Protein AF-A0A7V9BZQ1-F1 (afdb_monomer)

Solvent-accessible surface area (backbone atoms only — not comparable to full-atom values): 5968 Å² total; per-residue (Å²): 129,96,80,88,84,88,65,58,85,63,71,57,39,50,54,55,51,51,51,52,48,42,60,73,25,60,93,39,72,68,42,78,42,78,46,72,21,97,32,64,66,55,22,52,50,50,53,52,54,52,65,66,42,76,59,49,100,60,96,43,53,74,63,52,49,55,51,45,61,38,30,47,70,54,54,50,42,71,72,43,45,66,62,43,46,75,73,71,51,74,78,92,58,83,78,90,128

Sequence (97 aa):
MPGLALSAHGPPARETLWAAIDDAKGDDPLAPVTVAAPSVYAGLSLRRLLAARPPGRDMGCPGLVNVRFLPLARVAELLGAPALAAEGRRPLTAPLR

Mean predicted aligned error: 5.42 Å

Radius of gyration: 15.93 Å; Cα contacts (8 Å, |Δi|>4): 86; chains: 1; bounding box: 37×28×45 Å

pLDDT: mean 87.67, std 11.9, range [44.22, 97.0]

Foldseek 3Di:
DDDDDDDDPDPGVLVVVQVVLLVQCPPPQQRAAEAADQDPVRLVVSLVVLQPPPPDPPPHSRRNHNYHYHHNVLVCCVVCVVVCVVVVHDDPDDHDD

Secondary structure (DSSP, 8-state):
--------TTHHHHHHHHHHHHHHHTT-TT--EEEEESSHHHHHHHHHHHHTSPP-SSSS-TT-TTEEEEEHHHHHHHHHHHHHHHTT---SSPPP-

Structure (mmCIF, N/CA/C/O backbone):
data_AF-A0A7V9BZQ1-F1
#
_entry.id   AF-A0A7V9BZQ1-F1
#
loop_
_atom_site.group_PDB
_atom_site.id
_atom_site.type_symbol
_atom_site.label_atom_id
_atom_site.label_alt_id
_atom_site.label_comp_id
_atom_site.label_asym_id
_atom_site.label_entity_id
_atom_site.label_seq_id
_atom_site.pdbx_PDB_ins_code
_atom_site.Cartn_x
_atom_site.Cartn_y
_atom_site.Cartn_z
_atom_site.occupancy
_atom_site.B_iso_or_equiv
_atom_site.auth_seq_id
_atom_site.auth_comp_id
_atom_site.auth_asym_id
_atom_site.auth_atom_id
_atom_site.pdbx_PDB_model_num
ATOM 1 N N . MET A 1 1 ? -10.088 -8.694 -9.582 1.00 44.22 1 MET A N 1
ATOM 2 C CA . MET A 1 1 ? -9.793 -10.083 -9.162 1.00 44.22 1 MET A CA 1
ATOM 3 C C . MET A 1 1 ? -8.587 -10.039 -8.238 1.00 44.22 1 MET A C 1
ATOM 5 O O . MET A 1 1 ? -7.636 -9.361 -8.609 1.00 44.22 1 MET A O 1
ATOM 9 N N . PRO A 1 2 ? -8.609 -10.658 -7.045 1.00 63.81 2 PRO A N 1
ATOM 10 C CA . PRO A 1 2 ? -7.399 -10.762 -6.235 1.00 63.81 2 PRO A CA 1
ATOM 11 C C . PRO A 1 2 ? -6.369 -11.629 -6.977 1.00 63.81 2 PRO A C 1
ATOM 13 O O . PRO A 1 2 ? -6.683 -12.744 -7.386 1.00 63.81 2 PRO A O 1
ATOM 16 N N . GLY A 1 3 ? -5.169 -11.089 -7.192 1.00 87.88 3 GLY A N 1
ATOM 17 C CA . GLY A 1 3 ? -4.053 -11.764 -7.857 1.00 87.88 3 GLY A CA 1
ATOM 18 C C . GLY A 1 3 ? -2.877 -11.957 -6.902 1.00 87.88 3 GLY A C 1
ATOM 19 O O . GLY A 1 3 ? -2.670 -11.152 -5.996 1.00 87.88 3 GLY A O 1
ATOM 20 N N . LEU A 1 4 ? -2.109 -13.029 -7.102 1.00 92.94 4 LEU A N 1
ATOM 21 C CA . LEU A 1 4 ? -0.871 -13.299 -6.375 1.00 92.94 4 LEU A CA 1
ATOM 22 C C . LEU A 1 4 ? 0.294 -13.280 -7.366 1.00 92.94 4 LEU A C 1
ATOM 24 O O . LEU A 1 4 ? 0.295 -14.047 -8.325 1.00 92.94 4 LEU A O 1
ATOM 28 N N . ALA A 1 5 ? 1.291 -12.438 -7.106 1.00 93.56 5 ALA A N 1
ATOM 29 C CA . ALA A 1 5 ? 2.540 -12.403 -7.858 1.00 93.56 5 ALA A CA 1
ATOM 30 C C . ALA A 1 5 ? 3.703 -12.778 -6.932 1.00 93.56 5 ALA A C 1
ATOM 32 O O . ALA A 1 5 ? 3.843 -12.219 -5.844 1.00 93.56 5 ALA A O 1
ATOM 33 N N . LEU A 1 6 ? 4.532 -13.729 -7.362 1.00 96.19 6 LEU A N 1
ATOM 34 C CA . LEU A 1 6 ? 5.753 -14.119 -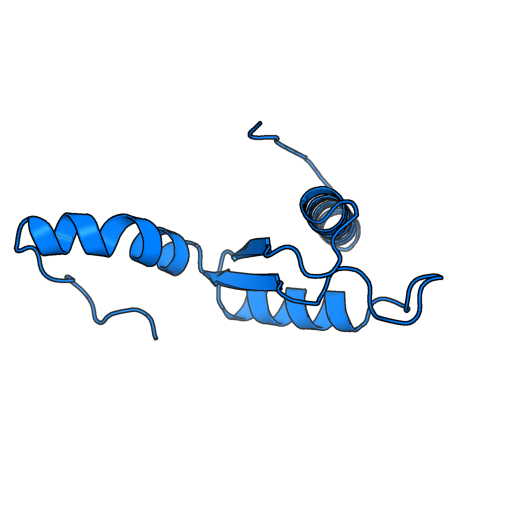6.660 1.00 96.19 6 LEU A CA 1
ATOM 35 C C . LEU A 1 6 ? 6.955 -13.468 -7.345 1.00 96.19 6 LEU A C 1
ATOM 37 O O . LEU A 1 6 ? 7.062 -13.500 -8.568 1.00 96.19 6 LEU A O 1
ATOM 41 N N . SER A 1 7 ? 7.882 -12.917 -6.563 1.00 96.38 7 SER A N 1
ATOM 42 C CA . SER A 1 7 ? 9.124 -12.347 -7.084 1.00 96.38 7 SER A CA 1
ATOM 43 C C . SER A 1 7 ? 10.302 -12.650 -6.165 1.00 96.38 7 SER A C 1
ATOM 45 O O . SER A 1 7 ? 10.146 -12.867 -4.962 1.00 96.38 7 SER A O 1
ATOM 47 N N . ALA A 1 8 ? 11.511 -12.567 -6.715 1.00 97.00 8 ALA A N 1
ATOM 48 C CA . ALA A 1 8 ? 12.716 -12.510 -5.899 1.00 97.00 8 ALA A CA 1
ATOM 49 C C . ALA A 1 8 ? 12.757 -11.213 -5.069 1.00 97.00 8 ALA A C 1
ATOM 51 O O . ALA A 1 8 ? 12.259 -10.165 -5.495 1.00 97.00 8 ALA A O 1
ATOM 52 N N . HIS A 1 9 ? 13.375 -11.282 -3.888 1.00 93.56 9 HIS A N 1
ATOM 53 C CA . HIS A 1 9 ? 13.598 -10.123 -3.025 1.00 93.56 9 HIS A CA 1
ATOM 54 C C . HIS A 1 9 ? 14.485 -9.064 -3.713 1.00 93.56 9 HIS A C 1
ATOM 56 O O . HIS A 1 9 ? 15.383 -9.392 -4.488 1.00 93.56 9 HIS A O 1
ATOM 62 N N . GLY A 1 10 ? 14.275 -7.784 -3.388 1.00 94.12 10 GLY A N 1
ATOM 63 C CA . GLY A 1 10 ? 15.105 -6.673 -3.865 1.00 94.12 10 GLY A CA 1
ATOM 64 C C . GLY A 1 10 ? 14.505 -5.934 -5.072 1.00 94.12 10 GLY A C 1
ATOM 65 O O . GLY A 1 10 ? 13.304 -5.662 -5.076 1.00 94.12 10 GLY A O 1
ATOM 66 N N . PRO A 1 11 ? 15.311 -5.528 -6.077 1.00 94.12 11 PRO A N 1
ATOM 67 C CA . PRO A 1 11 ? 14.811 -4.851 -7.278 1.00 94.12 11 PRO A CA 1
ATOM 68 C C . PRO A 1 11 ? 13.625 -5.550 -7.972 1.00 94.12 11 PRO A C 1
ATOM 70 O O . PRO A 1 11 ? 12.640 -4.856 -8.208 1.00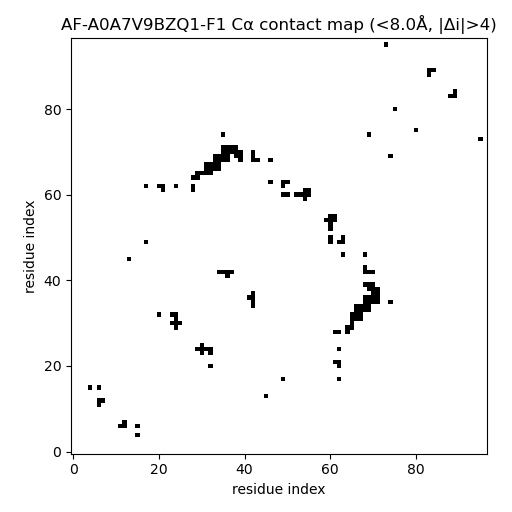 94.12 11 PRO A O 1
ATOM 73 N N . PRO A 1 12 ? 13.623 -6.883 -8.198 1.00 95.25 12 PRO A N 1
ATOM 74 C CA . PRO A 1 12 ? 12.515 -7.550 -8.894 1.00 95.25 12 PRO A CA 1
ATOM 75 C C . PRO A 1 12 ? 11.157 -7.394 -8.193 1.00 95.25 12 PRO A C 1
ATOM 77 O O . PRO A 1 12 ? 10.138 -7.185 -8.849 1.00 95.25 12 PRO A O 1
ATOM 80 N N . ALA A 1 13 ? 11.140 -7.433 -6.856 1.00 95.38 13 ALA A N 1
ATOM 81 C CA . ALA A 1 13 ? 9.927 -7.202 -6.068 1.00 95.38 13 ALA A CA 1
ATOM 82 C C . ALA A 1 13 ? 9.373 -5.789 -6.228 1.00 95.38 13 ALA A C 1
ATOM 84 O O . ALA A 1 13 ? 8.160 -5.596 -6.271 1.00 95.38 13 ALA A O 1
ATOM 85 N N . ARG A 1 14 ? 10.259 -4.796 -6.33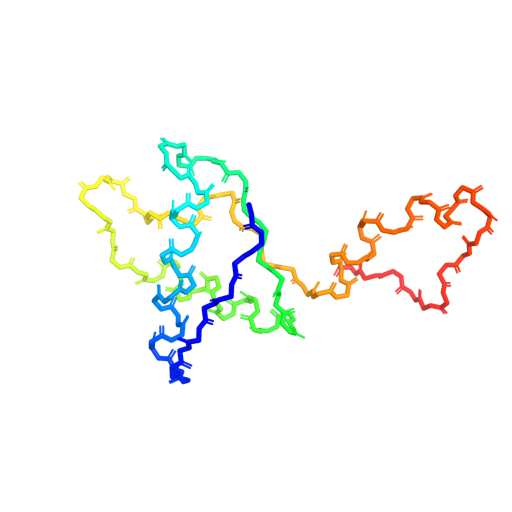5 1.00 93.38 14 ARG A N 1
ATOM 86 C CA . ARG A 1 14 ? 9.856 -3.402 -6.524 1.00 93.38 14 ARG A CA 1
ATOM 87 C C . ARG A 1 14 ? 9.281 -3.186 -7.914 1.00 93.38 14 ARG A C 1
ATOM 89 O O . ARG A 1 14 ? 8.203 -2.623 -8.004 1.00 93.38 14 ARG A O 1
ATOM 96 N N . GLU A 1 15 ? 9.924 -3.710 -8.955 1.00 93.06 15 GLU A N 1
ATOM 97 C CA . GLU A 1 15 ? 9.388 -3.627 -10.322 1.00 93.06 15 GLU A CA 1
ATOM 98 C C . GLU A 1 15 ? 8.026 -4.315 -10.452 1.00 93.06 15 GLU A C 1
ATOM 100 O O . GLU A 1 15 ? 7.111 -3.761 -11.054 1.00 93.06 15 GLU A O 1
ATOM 105 N N . THR A 1 16 ? 7.852 -5.474 -9.808 1.00 95.00 16 THR A N 1
ATOM 106 C CA . THR A 1 16 ? 6.553 -6.169 -9.765 1.00 95.00 16 THR A CA 1
ATOM 107 C C . THR A 1 16 ? 5.479 -5.305 -9.096 1.00 95.00 16 THR A C 1
ATOM 109 O O . THR A 1 16 ? 4.359 -5.207 -9.593 1.00 95.00 16 THR A O 1
ATOM 112 N N . LEU A 1 17 ? 5.818 -4.637 -7.988 1.00 93.94 17 LEU A N 1
ATOM 113 C CA . LEU A 1 17 ? 4.911 -3.704 -7.321 1.00 93.94 17 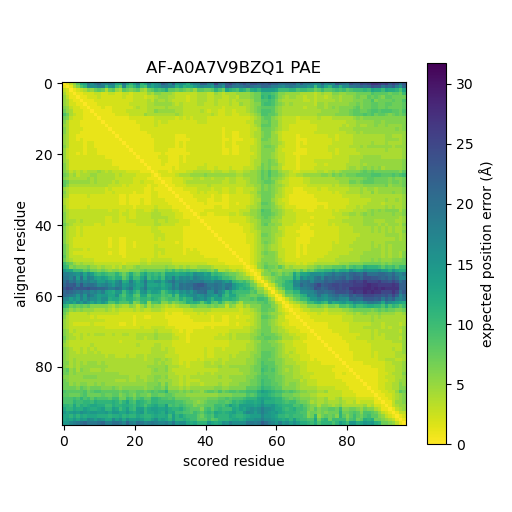LEU A CA 1
ATOM 114 C C . LEU A 1 17 ? 4.601 -2.478 -8.194 1.00 93.94 17 LEU A C 1
ATOM 116 O O . LEU A 1 17 ? 3.451 -2.054 -8.237 1.00 93.94 17 LEU A O 1
ATOM 120 N N . TRP A 1 18 ? 5.588 -1.910 -8.890 1.00 92.88 18 TRP A N 1
ATOM 121 C CA . TRP A 1 18 ? 5.377 -0.761 -9.778 1.00 92.88 18 TRP A CA 1
ATOM 122 C C . TRP A 1 18 ? 4.447 -1.104 -10.931 1.00 92.88 18 TRP A C 1
ATOM 124 O O . TRP A 1 18 ? 3.491 -0.372 -11.158 1.00 92.88 18 TRP A O 1
ATOM 134 N N . ALA A 1 19 ? 4.658 -2.252 -11.574 1.00 91.44 19 ALA A N 1
ATOM 135 C CA . ALA A 1 19 ? 3.765 -2.743 -12.615 1.00 91.44 19 ALA A CA 1
ATOM 136 C C . ALA A 1 19 ? 2.329 -2.925 -12.097 1.00 91.44 19 ALA A C 1
ATOM 138 O O . ALA A 1 19 ? 1.388 -2.531 -12.773 1.00 91.44 19 ALA A O 1
ATOM 139 N N . ALA A 1 20 ? 2.151 -3.447 -10.878 1.00 93.38 20 ALA A N 1
ATOM 140 C CA . ALA A 1 20 ? 0.824 -3.588 -10.275 1.00 93.38 20 ALA A CA 1
ATOM 141 C C . ALA A 1 20 ? 0.152 -2.237 -9.965 1.00 93.38 20 ALA A C 1
ATOM 143 O O . ALA A 1 20 ? -1.068 -2.124 -10.049 1.00 93.38 20 ALA A O 1
ATOM 144 N N . ILE A 1 21 ? 0.924 -1.207 -9.598 1.00 92.75 21 ILE A N 1
ATOM 145 C CA . ILE A 1 21 ? 0.397 0.153 -9.407 1.00 92.75 21 ILE A CA 1
ATOM 146 C C . ILE A 1 21 ? 0.001 0.770 -10.750 1.00 92.75 21 ILE A C 1
ATOM 148 O O . ILE A 1 21 ? -1.061 1.383 -10.832 1.00 92.75 21 ILE A O 1
ATOM 152 N N . ASP A 1 22 ? 0.843 0.617 -11.773 1.00 90.56 22 ASP A N 1
ATOM 153 C CA . ASP A 1 22 ? 0.584 1.135 -13.117 1.00 90.56 22 ASP A CA 1
ATOM 154 C C . ASP A 1 22 ? -0.669 0.452 -13.720 1.00 90.56 22 ASP A C 1
ATOM 156 O O . ASP A 1 22 ? -1.568 1.140 -14.197 1.00 90.56 22 ASP A O 1
ATOM 160 N N . ASP A 1 23 ? -0.813 -0.871 -13.575 1.00 90.25 23 ASP A N 1
ATOM 161 C CA . ASP A 1 23 ? -2.008 -1.632 -13.988 1.00 90.25 23 ASP A CA 1
ATOM 162 C C . ASP A 1 23 ? -3.275 -1.205 -13.227 1.00 90.25 23 ASP A C 1
ATOM 164 O O . ASP A 1 23 ? -4.321 -0.968 -13.827 1.00 90.25 23 ASP A O 1
ATOM 168 N N . ALA A 1 24 ? -3.177 -1.015 -11.905 1.00 91.38 24 ALA A N 1
ATOM 169 C CA . ALA A 1 24 ? -4.303 -0.549 -11.094 1.00 91.38 24 ALA A CA 1
ATOM 170 C C . ALA A 1 24 ? -4.766 0.871 -11.462 1.00 91.38 24 ALA A C 1
ATOM 172 O O . ALA A 1 24 ? -5.918 1.224 -11.199 1.00 91.38 24 ALA A O 1
ATOM 173 N N . LYS A 1 25 ? -3.877 1.690 -12.033 1.00 89.88 25 LYS A N 1
ATOM 174 C CA . LYS A 1 25 ? -4.213 3.024 -12.539 1.00 89.88 25 LYS A CA 1
ATOM 175 C C . LYS A 1 25 ? -4.815 2.987 -13.939 1.00 89.88 25 LYS A C 1
ATOM 177 O O . LYS A 1 25 ? -5.702 3.790 -14.229 1.00 89.88 25 LYS A O 1
ATOM 182 N N . GLY A 1 26 ? -4.357 2.060 -14.780 1.00 87.69 26 GLY A N 1
ATOM 183 C CA . GLY A 1 26 ? -4.762 1.980 -16.178 1.00 87.69 26 GLY A CA 1
ATOM 184 C C . GLY A 1 26 ? -4.535 3.316 -16.890 1.00 87.69 26 GLY A C 1
ATOM 185 O O . GLY A 1 26 ? -3.473 3.924 -16.759 1.00 87.69 26 GLY A O 1
ATOM 186 N N . ASP A 1 27 ? -5.561 3.798 -17.590 1.00 86.56 27 ASP A N 1
ATOM 187 C CA . ASP A 1 27 ? -5.501 5.049 -18.357 1.00 86.56 27 ASP A CA 1
ATOM 188 C C . ASP A 1 27 ? -5.71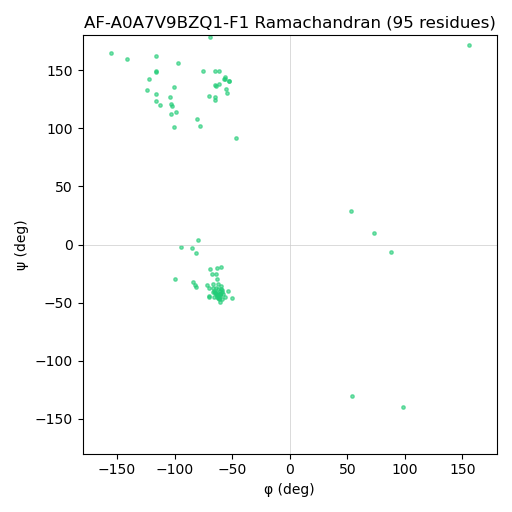1 6.319 -17.507 1.00 86.56 27 ASP A C 1
ATOM 190 O O . ASP A 1 27 ? -5.548 7.430 -18.015 1.00 86.56 27 ASP A O 1
ATOM 194 N N . ASP A 1 28 ? -6.070 6.192 -16.221 1.00 87.75 28 ASP A N 1
ATOM 195 C CA . ASP A 1 28 ? -6.242 7.334 -15.319 1.00 87.75 28 ASP A CA 1
ATOM 196 C C . ASP A 1 28 ? -5.002 7.517 -14.419 1.00 87.75 28 ASP A C 1
ATOM 198 O O . ASP A 1 28 ? -4.861 6.857 -13.381 1.00 87.75 28 ASP A O 1
ATOM 202 N N . PRO A 1 29 ? -4.105 8.474 -14.730 1.00 83.38 29 PRO A N 1
ATOM 203 C CA . PRO A 1 29 ? -2.918 8.719 -13.912 1.00 83.38 29 PRO A CA 1
ATOM 204 C C . PRO A 1 29 ? -3.265 9.178 -12.487 1.00 83.38 29 PRO A C 1
ATOM 206 O O . PRO A 1 29 ? -2.435 9.046 -11.576 1.00 83.38 29 PRO A O 1
ATOM 209 N N . LEU A 1 30 ? -4.478 9.688 -12.258 1.00 88.25 30 LEU A N 1
ATOM 210 C CA . LEU A 1 30 ? -4.968 10.146 -10.960 1.00 88.25 30 LEU A CA 1
ATOM 211 C C . LEU A 1 30 ? -5.751 9.073 -10.199 1.00 88.25 30 LEU A C 1
ATOM 213 O O . LEU A 1 30 ? -6.104 9.324 -9.042 1.00 88.25 30 LEU A O 1
ATOM 217 N N . ALA A 1 31 ? -5.956 7.882 -10.770 1.00 91.62 31 ALA A N 1
ATOM 218 C CA . ALA A 1 31 ? -6.686 6.808 -10.111 1.00 91.62 31 ALA A CA 1
ATOM 219 C C . ALA A 1 31 ? -6.068 6.494 -8.731 1.00 91.62 31 ALA A C 1
ATOM 221 O O . ALA A 1 31 ? -4.839 6.362 -8.613 1.00 91.62 3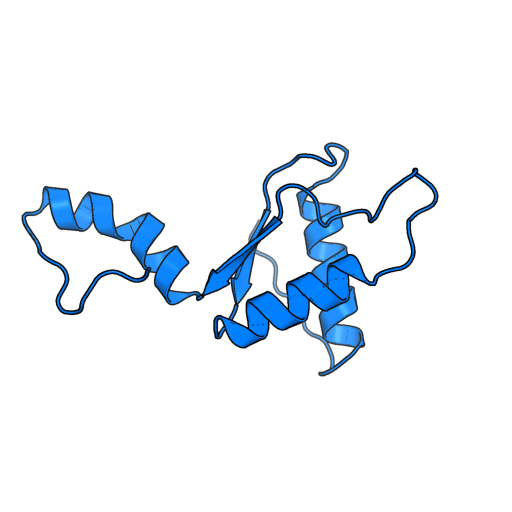1 ALA A O 1
ATOM 222 N N . PRO A 1 32 ? -6.882 6.431 -7.659 1.00 94.50 32 PRO A N 1
ATOM 223 C CA . PRO A 1 32 ? -6.387 6.212 -6.307 1.00 94.50 32 PRO A CA 1
ATOM 224 C C . PRO A 1 32 ? -5.873 4.785 -6.129 1.00 94.50 32 PRO A C 1
ATOM 226 O O . PRO A 1 32 ? -6.610 3.824 -6.336 1.00 94.50 32 PRO A O 1
ATOM 229 N N . VAL A 1 33 ? -4.642 4.642 -5.635 1.00 95.31 33 VAL A N 1
ATOM 230 C CA . VAL A 1 33 ? -4.070 3.336 -5.267 1.00 95.31 33 VAL A CA 1
ATOM 231 C C . VAL A 1 33 ? -3.613 3.366 -3.812 1.00 95.31 33 VAL A C 1
ATOM 233 O O . VAL A 1 33 ? -2.935 4.295 -3.373 1.00 95.31 33 VAL A O 1
ATOM 236 N N . THR A 1 34 ? -3.971 2.337 -3.043 1.00 95.94 34 THR A N 1
ATOM 237 C CA . THR A 1 34 ? -3.476 2.152 -1.671 1.00 95.94 34 THR A CA 1
ATOM 238 C C . THR A 1 34 ? -2.580 0.924 -1.605 1.00 95.94 34 THR A C 1
ATOM 240 O O . THR A 1 34 ? -3.026 -0.189 -1.861 1.00 95.94 34 THR A O 1
ATOM 243 N N . VAL A 1 35 ? -1.324 1.125 -1.216 1.00 96.19 35 VAL A N 1
ATOM 244 C CA . VAL A 1 35 ? -0.341 0.067 -0.978 1.00 96.19 35 VAL A CA 1
ATOM 245 C C . VAL A 1 35 ? -0.272 -0.210 0.521 1.00 96.19 35 VAL A C 1
ATOM 247 O O . VAL A 1 35 ? 0.167 0.640 1.302 1.00 96.19 35 VAL A O 1
ATOM 250 N N . ALA A 1 36 ? -0.690 -1.410 0.924 1.00 96.12 36 ALA A N 1
ATOM 251 C CA . ALA A 1 36 ? -0.556 -1.887 2.295 1.00 96.12 36 ALA A CA 1
ATOM 252 C C . ALA A 1 36 ? 0.873 -2.402 2.540 1.00 96.12 36 ALA A C 1
ATOM 254 O O . ALA A 1 36 ? 1.269 -3.448 2.032 1.00 96.12 36 ALA A O 1
ATOM 255 N N . ALA A 1 37 ? 1.659 -1.657 3.311 1.00 94.88 37 ALA A N 1
ATOM 256 C CA . ALA A 1 37 ? 3.037 -1.985 3.653 1.00 94.88 37 ALA A CA 1
ATOM 257 C C . ALA A 1 37 ? 3.130 -2.679 5.030 1.00 94.88 37 ALA A C 1
ATOM 259 O O . ALA A 1 37 ? 2.277 -2.459 5.896 1.00 94.88 37 ALA A O 1
ATOM 260 N N . PRO A 1 38 ? 4.192 -3.466 5.290 1.00 93.44 38 PRO A N 1
ATOM 261 C CA . PRO A 1 38 ? 4.392 -4.108 6.592 1.00 93.44 38 PRO A CA 1
ATOM 262 C C . PRO A 1 38 ? 4.740 -3.110 7.710 1.00 93.44 38 PRO A C 1
ATOM 264 O O . PRO A 1 38 ? 4.552 -3.409 8.884 1.00 93.44 38 PRO A O 1
ATOM 267 N N . SER A 1 39 ? 5.242 -1.916 7.373 1.00 93.31 39 SER A N 1
ATOM 268 C CA . SER A 1 39 ? 5.552 -0.850 8.333 1.00 93.31 39 SER A CA 1
ATOM 269 C C . SER A 1 39 ? 5.526 0.535 7.680 1.00 93.31 39 SER A C 1
ATOM 271 O O . SER A 1 39 ? 5.588 0.660 6.453 1.00 93.31 39 SER A O 1
ATOM 273 N N . VAL A 1 40 ? 5.490 1.591 8.504 1.00 93.19 40 VAL A N 1
ATOM 274 C CA . VAL A 1 40 ? 5.591 2.990 8.041 1.00 93.19 40 VAL A CA 1
ATOM 275 C C . VAL A 1 40 ? 6.898 3.219 7.276 1.00 93.19 40 VAL A C 1
ATOM 277 O O . VAL A 1 40 ? 6.894 3.826 6.207 1.00 93.19 40 VAL A O 1
ATOM 280 N N . TYR A 1 41 ? 8.013 2.684 7.782 1.00 95.75 41 TYR A N 1
ATOM 281 C CA . TYR A 1 41 ? 9.323 2.822 7.144 1.00 95.75 41 TYR A CA 1
ATOM 282 C C . TYR A 1 41 ? 9.390 2.116 5.790 1.00 95.75 41 TYR A C 1
ATOM 284 O O . TYR A 1 41 ? 9.941 2.677 4.843 1.00 95.75 41 TYR A O 1
ATOM 292 N N . ALA A 1 42 ? 8.794 0.924 5.670 1.00 95.38 42 ALA A N 1
ATOM 293 C CA . ALA A 1 42 ? 8.701 0.227 4.391 1.00 95.38 42 ALA A CA 1
ATOM 294 C C . ALA A 1 42 ? 7.893 1.052 3.377 1.00 95.38 42 ALA A C 1
ATOM 296 O O . ALA A 1 42 ? 8.356 1.265 2.259 1.00 95.38 42 ALA A O 1
ATOM 297 N N . GLY A 1 43 ? 6.742 1.595 3.787 1.00 95.31 43 GLY A N 1
ATOM 298 C CA . GLY A 1 43 ? 5.926 2.471 2.942 1.00 95.31 43 GLY A CA 1
ATOM 299 C C . GLY A 1 43 ? 6.660 3.741 2.500 1.00 95.31 43 GLY A C 1
ATOM 300 O O . GLY A 1 43 ? 6.641 4.089 1.320 1.00 95.31 43 GLY A O 1
ATOM 301 N N . LEU A 1 44 ? 7.366 4.409 3.418 1.00 96.06 44 LEU A N 1
ATOM 302 C CA . LEU A 1 44 ? 8.159 5.601 3.106 1.00 96.06 44 LEU A CA 1
ATOM 303 C C . LEU A 1 44 ? 9.315 5.290 2.146 1.00 96.06 44 LEU A C 1
ATOM 305 O O . LEU A 1 44 ? 9.562 6.054 1.212 1.00 96.06 44 LEU A O 1
ATOM 309 N N . SER A 1 45 ? 10.012 4.174 2.368 1.00 96.00 45 SER A N 1
ATOM 310 C CA . SER A 1 45 ? 11.089 3.708 1.492 1.00 96.00 45 SER A CA 1
ATOM 311 C C . SER A 1 45 ? 10.572 3.437 0.078 1.00 96.00 45 SER A C 1
ATOM 313 O O . SER A 1 45 ? 11.106 3.985 -0.886 1.00 96.00 45 SER A O 1
ATOM 315 N N . LEU A 1 46 ? 9.471 2.687 -0.050 1.00 95.38 46 LEU A N 1
ATOM 316 C CA . LEU A 1 46 ? 8.820 2.418 -1.333 1.00 95.38 46 LEU A CA 1
ATOM 317 C C . LEU A 1 46 ? 8.390 3.710 -2.031 1.00 95.38 46 LEU A C 1
ATOM 319 O O . LEU A 1 46 ? 8.714 3.902 -3.199 1.00 95.38 46 LEU A O 1
ATOM 323 N N . ARG A 1 47 ? 7.750 4.641 -1.315 1.00 94.00 47 ARG A N 1
ATOM 324 C CA . ARG A 1 47 ? 7.354 5.938 -1.881 1.00 94.00 47 ARG A CA 1
ATOM 325 C C . ARG A 1 47 ? 8.544 6.704 -2.462 1.00 94.00 47 ARG A C 1
ATOM 327 O O . ARG A 1 47 ? 8.435 7.256 -3.552 1.00 94.00 47 ARG A O 1
ATOM 334 N N . ARG A 1 48 ? 9.669 6.749 -1.740 1.00 93.81 48 ARG A N 1
ATOM 335 C CA . ARG A 1 48 ? 10.894 7.428 -2.198 1.00 93.81 48 ARG A CA 1
ATOM 336 C C . ARG A 1 48 ? 11.486 6.754 -3.431 1.00 93.81 48 ARG A C 1
ATOM 338 O O . ARG A 1 48 ? 11.902 7.445 -4.349 1.00 93.81 48 ARG A O 1
ATOM 345 N N . LEU A 1 49 ? 11.494 5.424 -3.457 1.00 93.00 49 LEU A N 1
ATOM 346 C CA . LEU A 1 49 ? 11.995 4.649 -4.590 1.00 93.00 49 LEU A CA 1
ATOM 347 C C . LEU A 1 49 ? 11.119 4.817 -5.836 1.00 93.00 49 LEU A C 1
ATOM 349 O O . LEU A 1 49 ? 11.662 4.994 -6.920 1.00 93.00 49 LEU A O 1
ATOM 353 N N . LEU A 1 50 ? 9.792 4.835 -5.682 1.00 91.25 50 LEU A N 1
ATOM 354 C CA . LEU A 1 50 ? 8.864 5.115 -6.780 1.00 91.25 50 LEU A CA 1
ATOM 355 C C . LEU A 1 50 ? 9.056 6.533 -7.329 1.00 91.25 50 LEU A C 1
ATOM 357 O O . LEU A 1 50 ? 9.076 6.731 -8.537 1.00 91.25 50 LEU A O 1
ATOM 361 N N . ALA A 1 51 ? 9.247 7.516 -6.445 1.00 89.31 51 ALA A N 1
ATOM 362 C CA . ALA A 1 51 ? 9.511 8.900 -6.835 1.00 89.31 51 ALA A CA 1
ATOM 363 C C . ALA A 1 51 ? 10.874 9.095 -7.521 1.00 89.31 51 ALA A C 1
ATOM 365 O O . ALA A 1 51 ? 11.044 10.042 -8.277 1.00 89.31 51 ALA A O 1
ATOM 366 N N . ALA A 1 52 ? 11.845 8.222 -7.244 1.00 88.19 52 ALA A N 1
ATOM 367 C CA . ALA A 1 52 ? 13.161 8.240 -7.876 1.00 88.19 52 ALA A CA 1
ATOM 368 C C . ALA A 1 52 ? 13.195 7.488 -9.219 1.00 88.19 52 ALA A C 1
ATOM 370 O O . ALA A 1 52 ? 14.244 7.460 -9.866 1.00 88.19 52 ALA A O 1
ATOM 371 N N . ARG A 1 53 ? 12.083 6.860 -9.639 1.00 84.94 53 ARG A N 1
ATOM 372 C CA . ARG A 1 53 ? 11.990 6.201 -10.945 1.00 84.94 53 ARG A CA 1
ATOM 373 C C . ARG A 1 53 ? 12.187 7.257 -12.042 1.00 84.94 53 ARG A C 1
ATOM 375 O O . ARG A 1 53 ? 11.638 8.353 -11.917 1.00 84.94 53 ARG A O 1
ATOM 382 N N . PRO A 1 54 ? 12.948 6.959 -13.110 1.00 75.50 54 PRO A N 1
ATOM 383 C CA . PRO A 1 54 ? 13.046 7.864 -14.247 1.00 75.50 54 PRO A CA 1
ATOM 384 C C . PRO A 1 54 ? 11.641 8.222 -14.753 1.00 75.50 54 PRO A C 1
ATOM 386 O O . PRO A 1 54 ? 10.770 7.344 -14.761 1.00 75.50 54 PRO A O 1
ATOM 389 N N . PRO A 1 55 ? 11.397 9.480 -15.156 1.00 65.81 55 PRO A N 1
ATOM 390 C CA . PRO A 1 55 ? 10.118 9.848 -15.742 1.00 65.81 55 PRO A CA 1
ATOM 391 C C . PRO A 1 55 ? 9.829 8.975 -16.970 1.00 65.81 55 PRO A C 1
ATOM 393 O O . PRO A 1 55 ? 10.740 8.619 -17.724 1.00 65.81 55 PRO A O 1
ATOM 396 N N . GLY A 1 56 ? 8.559 8.604 -17.143 1.00 62.22 56 GLY A N 1
ATOM 397 C CA . GLY A 1 56 ? 8.098 7.897 -18.337 1.00 62.22 56 GLY A CA 1
ATOM 398 C C . GLY A 1 56 ? 8.141 8.809 -19.566 1.00 62.22 56 GLY A C 1
ATOM 399 O O . GLY A 1 56 ? 8.484 9.986 -19.469 1.00 62.22 56 GLY A O 1
ATOM 400 N N . ARG A 1 57 ? 7.778 8.276 -20.741 1.00 54.22 57 ARG A N 1
ATOM 401 C CA . ARG A 1 57 ? 7.690 9.063 -21.993 1.00 54.22 57 ARG A CA 1
ATOM 402 C C . ARG A 1 57 ? 6.683 10.219 -21.895 1.00 54.22 57 ARG A C 1
ATOM 404 O O . ARG A 1 57 ? 6.783 11.183 -22.650 1.00 54.22 57 ARG A O 1
ATOM 411 N N . ASP A 1 58 ? 5.774 10.129 -20.938 1.00 56.50 58 ASP A N 1
ATOM 412 C CA . ASP A 1 58 ? 4.707 11.066 -20.640 1.00 56.50 58 ASP A CA 1
ATOM 413 C C . ASP A 1 58 ? 5.157 11.876 -19.415 1.00 56.50 58 ASP A C 1
ATOM 415 O O . ASP A 1 58 ? 5.479 11.326 -18.364 1.00 56.50 58 ASP A O 1
ATOM 419 N N . MET A 1 59 ? 5.271 13.191 -19.592 1.00 49.41 59 MET A N 1
ATOM 420 C CA . MET A 1 59 ? 5.918 14.158 -18.696 1.00 49.41 59 MET A CA 1
ATOM 421 C C . MET A 1 59 ? 5.526 13.999 -17.202 1.00 49.41 59 MET A C 1
ATOM 423 O O . MET A 1 59 ? 4.557 14.596 -16.738 1.00 49.41 59 MET A O 1
ATOM 427 N N . GLY A 1 60 ? 6.289 13.215 -16.425 1.00 58.97 60 GLY A N 1
ATOM 428 C CA . GLY A 1 60 ? 6.074 13.002 -14.984 1.00 58.97 60 GLY A CA 1
ATOM 429 C C . GLY A 1 60 ? 6.658 11.680 -14.459 1.00 58.97 60 GLY A C 1
ATOM 430 O O . GLY A 1 60 ? 7.107 10.844 -15.235 1.00 58.97 60 GLY A O 1
ATOM 431 N N . CYS A 1 61 ? 6.668 11.477 -13.132 1.00 58.69 61 CYS A N 1
ATOM 432 C CA . CYS A 1 61 ? 6.924 10.158 -12.526 1.00 58.69 61 CYS A CA 1
ATOM 433 C C . CYS A 1 61 ? 5.637 9.320 -12.628 1.00 58.69 61 CYS A C 1
ATOM 435 O O . CYS A 1 61 ? 4.718 9.561 -11.831 1.00 58.69 61 CYS A O 1
ATOM 437 N N . PRO A 1 62 ? 5.524 8.367 -13.574 1.00 64.81 62 PRO A N 1
ATOM 438 C CA . PRO A 1 62 ? 4.289 7.618 -13.7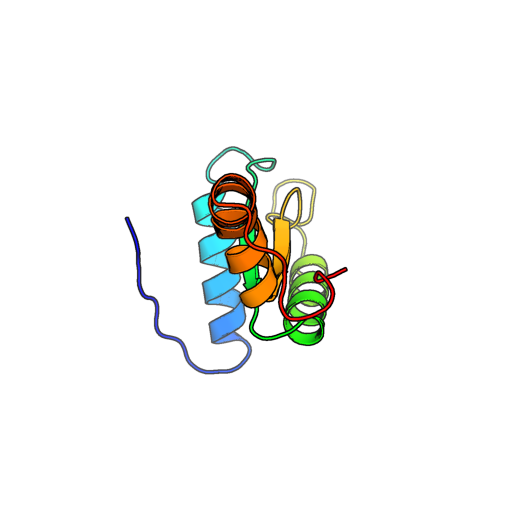64 1.00 64.81 62 PRO A CA 1
ATOM 439 C C . PRO A 1 62 ? 4.023 6.806 -12.496 1.00 64.81 62 PRO A C 1
ATOM 441 O O . PRO A 1 62 ? 4.955 6.245 -11.913 1.00 64.81 62 PRO A O 1
ATOM 444 N N . GLY A 1 63 ? 2.777 6.795 -12.030 1.00 70.94 63 GLY A N 1
ATOM 445 C CA . GLY A 1 63 ? 2.360 5.921 -10.937 1.00 70.94 63 GLY A CA 1
ATOM 446 C C . GLY A 1 63 ? 2.524 6.452 -9.509 1.00 70.94 63 GLY A C 1
ATOM 447 O O . GLY A 1 63 ? 2.022 5.805 -8.603 1.00 70.94 63 GLY A O 1
ATOM 448 N N . LEU A 1 64 ? 3.142 7.614 -9.240 1.00 82.44 64 LEU A N 1
ATOM 449 C CA . LEU A 1 64 ? 3.242 8.141 -7.857 1.00 82.44 64 LEU A CA 1
ATOM 450 C C . LEU A 1 64 ? 1.996 8.924 -7.397 1.00 82.44 64 LEU A C 1
ATOM 452 O O . LEU A 1 64 ? 1.673 8.963 -6.203 1.00 82.44 64 LEU A O 1
ATOM 456 N N . VAL A 1 65 ? 1.328 9.609 -8.325 1.00 88.12 65 VAL A N 1
ATOM 457 C CA . VAL A 1 65 ? 0.218 10.519 -8.004 1.00 88.12 65 VAL A CA 1
ATOM 458 C C . VAL A 1 65 ? -0.947 9.730 -7.414 1.00 88.12 65 VAL A C 1
ATOM 460 O O . VAL A 1 65 ? -1.267 8.649 -7.884 1.00 88.12 65 VAL A O 1
ATOM 463 N N . ASN A 1 66 ? -1.574 10.249 -6.358 1.00 93.00 66 ASN A N 1
ATOM 464 C CA . ASN A 1 66 ? -2.677 9.586 -5.651 1.00 93.00 66 ASN A CA 1
ATOM 465 C C . ASN A 1 66 ? -2.374 8.145 -5.177 1.00 93.00 66 ASN A C 1
ATOM 467 O O . ASN A 1 66 ? -3.279 7.321 -5.044 1.00 93.00 66 ASN A O 1
ATOM 471 N N . VAL A 1 67 ? -1.100 7.842 -4.890 1.00 95.06 67 VAL A N 1
ATOM 472 C CA . VAL A 1 67 ? -0.697 6.575 -4.268 1.00 95.06 67 VAL A CA 1
ATOM 473 C C . VAL A 1 67 ? -0.395 6.765 -2.790 1.00 95.06 67 VAL A C 1
ATOM 475 O O . VAL A 1 67 ? 0.487 7.539 -2.395 1.00 95.06 67 VAL A O 1
ATOM 478 N N . ARG A 1 68 ? -1.138 6.036 -1.958 1.00 95.31 68 ARG A N 1
ATOM 479 C CA . ARG A 1 68 ? -1.023 6.047 -0.498 1.00 95.31 68 ARG A CA 1
ATOM 480 C C . ARG A 1 68 ? -0.296 4.795 -0.039 1.00 95.31 68 ARG A C 1
ATOM 482 O O . ARG A 1 68 ? -0.717 3.691 -0.353 1.00 95.31 68 ARG A O 1
ATOM 489 N N . PHE A 1 69 ? 0.756 4.962 0.752 1.00 96.12 69 PHE A N 1
ATOM 490 C CA . PHE A 1 69 ? 1.438 3.853 1.414 1.00 96.12 69 PHE A CA 1
ATOM 491 C C . PHE A 1 69 ? 1.015 3.844 2.877 1.00 96.12 69 PHE A C 1
ATOM 493 O O . PHE A 1 69 ? 1.346 4.773 3.615 1.00 96.12 69 PHE A O 1
ATOM 500 N N . LEU A 1 70 ? 0.264 2.825 3.285 1.00 95.94 70 LEU A N 1
ATOM 501 C CA . LEU A 1 70 ? -0.273 2.709 4.639 1.00 95.94 70 LEU A CA 1
ATOM 502 C C . LEU A 1 70 ? 0.197 1.404 5.278 1.00 95.94 70 LEU A C 1
ATOM 504 O O . LEU A 1 70 ? 0.246 0.385 4.594 1.00 95.94 70 LEU A O 1
ATOM 508 N N . PRO A 1 71 ? 0.505 1.384 6.584 1.00 94.25 71 PRO A N 1
ATOM 509 C CA . PRO A 1 71 ? 0.672 0.127 7.301 1.00 94.25 71 PRO A CA 1
ATOM 510 C C . PRO A 1 71 ? -0.588 -0.736 7.181 1.00 94.25 71 PRO A C 1
ATOM 512 O O . PRO A 1 71 ? -1.699 -0.206 7.269 1.00 94.25 71 PRO A O 1
ATOM 515 N N . LEU A 1 72 ? -0.439 -2.056 7.053 1.00 91.88 72 LEU A N 1
ATOM 516 C CA . LEU A 1 72 ? -1.582 -2.976 6.942 1.00 91.88 72 LEU A CA 1
ATOM 517 C C . LEU A 1 72 ? -2.592 -2.803 8.091 1.00 91.88 72 LEU A C 1
ATOM 519 O O . LEU A 1 72 ? -3.797 -2.777 7.858 1.00 91.88 72 LEU A O 1
ATOM 523 N N . ALA A 1 73 ? -2.107 -2.593 9.318 1.00 89.88 73 ALA A N 1
ATOM 524 C CA . ALA A 1 73 ? -2.961 -2.328 10.475 1.00 89.88 73 ALA A CA 1
ATOM 525 C C . ALA A 1 73 ? -3.831 -1.069 10.296 1.00 89.88 73 ALA A C 1
ATOM 527 O O . ALA A 1 73 ? -4.989 -1.061 10.703 1.00 89.88 73 ALA A O 1
ATOM 528 N N . ARG A 1 74 ? -3.312 -0.028 9.626 1.00 92.38 74 ARG A N 1
ATOM 529 C CA . ARG A 1 74 ? -4.077 1.190 9.333 1.00 92.38 74 ARG A CA 1
ATOM 530 C C . ARG A 1 74 ? -5.158 0.941 8.290 1.00 92.38 74 ARG A C 1
ATOM 532 O O . ARG A 1 74 ? -6.246 1.488 8.414 1.00 92.38 74 ARG A O 1
ATOM 539 N N . VAL A 1 75 ? -4.878 0.110 7.287 1.00 93.75 75 VAL A N 1
ATOM 540 C CA . VAL A 1 75 ? -5.887 -0.302 6.299 1.00 93.75 75 VAL A CA 1
ATOM 541 C C . VAL A 1 75 ? -7.018 -1.066 6.989 1.00 93.75 75 VAL A C 1
ATOM 543 O O . VAL A 1 75 ? -8.184 -0.742 6.784 1.00 93.75 75 VAL A O 1
ATOM 546 N N . ALA A 1 76 ? -6.678 -2.016 7.863 1.00 92.25 76 ALA A N 1
ATOM 547 C CA . ALA A 1 76 ? -7.664 -2.761 8.641 1.00 92.25 76 ALA A CA 1
ATOM 548 C C . ALA A 1 76 ? -8.505 -1.843 9.545 1.00 92.25 76 ALA A C 1
ATOM 550 O O . ALA A 1 76 ? -9.725 -1.984 9.596 1.00 92.25 76 ALA A O 1
ATOM 551 N N . GLU A 1 77 ? -7.878 -0.868 10.210 1.00 91.38 77 GLU A N 1
ATOM 552 C CA . GLU A 1 77 ? -8.587 0.122 11.026 1.00 91.38 77 GLU A CA 1
ATOM 553 C C . GLU A 1 77 ? -9.553 0.965 10.184 1.00 91.38 77 GLU A C 1
ATOM 555 O O . GLU A 1 77 ? -10.713 1.100 10.555 1.00 91.38 77 GLU A O 1
ATOM 560 N N . LEU A 1 78 ? -9.123 1.488 9.031 1.00 92.69 78 LEU A N 1
ATOM 561 C CA . LEU A 1 78 ? -9.978 2.315 8.170 1.00 92.69 78 LEU A CA 1
ATOM 562 C C . LEU A 1 78 ? -11.199 1.553 7.637 1.00 92.69 78 LEU A C 1
ATOM 564 O O . LEU A 1 78 ? -12.262 2.149 7.478 1.00 92.69 78 LEU A O 1
ATOM 568 N N . LEU A 1 79 ? -11.056 0.251 7.379 1.00 93.19 79 LEU A N 1
ATOM 569 C CA . LEU A 1 79 ? -12.149 -0.596 6.900 1.00 93.19 79 LEU A CA 1
ATOM 570 C C . LEU A 1 79 ? -13.067 -1.077 8.034 1.00 93.19 79 LEU A C 1
ATOM 572 O O . LEU A 1 79 ? -14.274 -1.184 7.837 1.00 93.19 79 LEU A O 1
ATOM 576 N N . GLY A 1 80 ? -12.513 -1.379 9.212 1.00 92.44 80 GLY A N 1
ATOM 577 C CA . GLY A 1 80 ? -13.245 -2.028 10.304 1.00 92.44 80 GLY A CA 1
ATOM 578 C C . GLY A 1 80 ? -13.737 -1.097 11.414 1.00 92.44 80 GLY A C 1
ATOM 579 O O . GLY A 1 80 ? -14.765 -1.376 12.032 1.00 92.44 80 GLY A O 1
ATOM 580 N N . ALA A 1 81 ? -13.044 0.012 11.687 1.00 91.94 81 ALA A N 1
ATOM 581 C CA . ALA A 1 81 ? -13.367 0.888 12.815 1.00 91.94 81 ALA A CA 1
ATOM 582 C C . ALA A 1 81 ? -14.794 1.466 12.774 1.00 91.94 81 ALA A C 1
ATOM 584 O O . ALA A 1 81 ? -15.417 1.495 13.835 1.00 91.94 81 ALA A O 1
ATOM 585 N N . PRO A 1 82 ? -15.361 1.875 11.616 1.00 92.75 82 PRO A N 1
ATOM 586 C CA . PRO A 1 82 ? -16.733 2.385 11.569 1.00 92.75 82 PRO A CA 1
ATOM 587 C C . PRO A 1 82 ? -17.776 1.364 12.044 1.00 92.75 82 PRO A C 1
ATOM 589 O O . PRO A 1 82 ? -18.661 1.712 12.821 1.00 92.75 82 PRO A O 1
ATOM 592 N N . ALA A 1 83 ? -17.644 0.098 11.632 1.00 95.06 83 ALA A N 1
ATOM 593 C CA . ALA A 1 83 ? -18.553 -0.972 12.045 1.00 95.06 83 ALA A CA 1
ATOM 594 C C . ALA A 1 83 ? -18.432 -1.257 13.550 1.00 95.06 83 ALA A C 1
ATOM 596 O O . ALA A 1 83 ? -19.429 -1.303 14.264 1.00 95.06 83 ALA A O 1
ATOM 597 N N . LEU A 1 84 ? -17.199 -1.341 14.058 1.00 93.50 84 LEU A N 1
ATOM 598 C CA . LEU A 1 84 ? -16.939 -1.549 15.484 1.00 93.50 84 LEU A CA 1
ATOM 599 C C . LEU A 1 84 ? -17.474 -0.395 16.348 1.00 93.50 84 LEU A C 1
ATOM 601 O O . LEU A 1 84 ? -18.008 -0.626 17.431 1.00 93.50 84 LEU A O 1
ATOM 605 N N . ALA A 1 85 ? -17.355 0.845 15.873 1.00 93.44 85 ALA A N 1
ATOM 606 C CA . ALA A 1 85 ? -17.901 2.010 16.562 1.00 93.44 85 ALA A CA 1
ATOM 607 C C . ALA A 1 85 ? -19.438 1.990 16.597 1.00 93.44 85 ALA A C 1
ATOM 609 O O . ALA A 1 85 ? -20.020 2.353 17.619 1.00 93.44 85 ALA A O 1
ATOM 610 N N . ALA A 1 86 ? -20.092 1.529 15.524 1.00 95.88 86 ALA A N 1
ATOM 611 C CA . ALA A 1 86 ? -21.546 1.356 15.481 1.00 95.88 86 ALA A CA 1
ATOM 612 C C . ALA A 1 86 ? -22.044 0.309 16.498 1.00 95.88 86 ALA A C 1
ATOM 614 O O . ALA A 1 86 ? -23.134 0.453 17.044 1.00 95.88 86 ALA A O 1
ATOM 615 N N . GLU A 1 87 ? -21.217 -0.688 16.824 1.00 96.81 87 GLU A N 1
ATOM 616 C CA . GLU A 1 87 ? -21.451 -1.660 17.906 1.00 96.81 87 GLU A CA 1
ATOM 617 C C . GLU A 1 87 ? -21.114 -1.110 19.310 1.00 96.81 87 GLU A C 1
ATOM 619 O O . GLU A 1 87 ? -21.146 -1.841 20.300 1.00 96.81 87 GLU A O 1
ATOM 624 N N . GLY A 1 88 ? -20.740 0.168 19.427 1.00 95.44 88 GLY A N 1
ATOM 625 C CA . GLY A 1 88 ? -20.344 0.792 20.692 1.00 95.44 88 GLY A CA 1
ATOM 626 C C . GLY A 1 88 ? -18.964 0.364 21.201 1.00 95.44 88 GLY A C 1
ATOM 627 O O . GLY A 1 88 ? -18.593 0.691 22.334 1.00 95.44 88 GLY A O 1
ATOM 628 N N . ARG A 1 89 ? -18.174 -0.351 20.388 1.00 93.94 89 ARG A N 1
ATOM 629 C CA . ARG A 1 89 ? -16.823 -0.773 20.765 1.00 93.94 89 ARG A CA 1
ATOM 630 C C . ARG A 1 89 ? -15.845 0.394 20.689 1.00 93.94 89 ARG A C 1
ATOM 632 O O . ARG A 1 89 ? -15.965 1.296 19.863 1.00 93.94 89 ARG A O 1
ATOM 639 N N . ARG A 1 90 ? -14.833 0.353 21.557 1.00 88.25 90 ARG A N 1
ATOM 640 C CA . ARG A 1 90 ? -13.758 1.351 21.620 1.00 88.25 90 ARG A CA 1
ATOM 641 C C . ARG A 1 90 ? -12.409 0.714 21.275 1.00 88.25 90 ARG A C 1
ATOM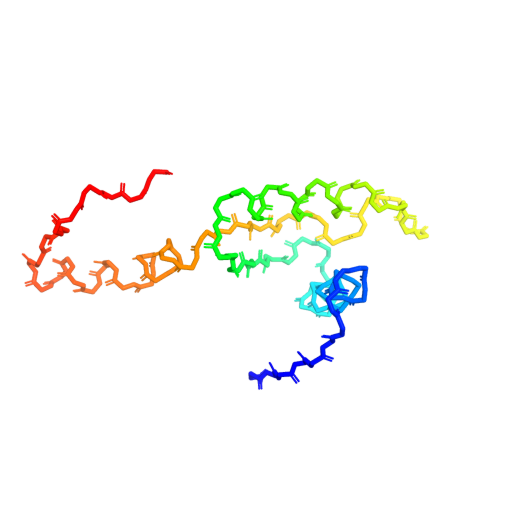 643 O O . ARG A 1 90 ? -12.218 -0.466 21.578 1.00 88.25 90 ARG A O 1
ATOM 650 N N . PRO A 1 91 ? -11.479 1.465 20.658 1.00 85.38 91 PRO A N 1
ATOM 651 C CA . PRO A 1 91 ? -10.126 0.982 20.407 1.00 85.38 91 PRO A CA 1
ATOM 652 C C . PRO A 1 91 ? -9.446 0.521 21.701 1.00 85.38 91 PRO A C 1
ATOM 654 O O . PRO A 1 91 ? -9.495 1.223 22.710 1.00 85.38 91 PRO A O 1
ATOM 657 N N . LEU A 1 92 ? -8.806 -0.651 21.662 1.00 85.38 92 LEU A N 1
ATOM 658 C CA . LEU A 1 92 ? -8.026 -1.169 22.793 1.00 85.38 92 LEU A CA 1
ATOM 659 C C . LEU A 1 92 ? -6.716 -0.385 22.978 1.00 85.38 92 LEU A C 1
ATOM 661 O O . LEU A 1 92 ? -6.257 -0.177 24.096 1.00 85.38 92 LEU A O 1
ATOM 665 N N . THR A 1 93 ? -6.124 0.056 21.870 1.00 82.25 93 THR A N 1
ATOM 666 C CA . THR A 1 93 ? -4.922 0.891 21.816 1.00 82.25 93 THR A CA 1
ATOM 667 C C . THR A 1 93 ? -5.257 2.242 21.201 1.00 82.25 93 THR A C 1
ATOM 669 O O . THR A 1 93 ? -6.274 2.383 20.520 1.00 82.25 93 THR A O 1
ATOM 672 N N . ALA A 1 94 ? -4.390 3.237 21.407 1.00 79.56 94 ALA A N 1
ATOM 673 C CA . ALA A 1 94 ? -4.542 4.527 20.745 1.0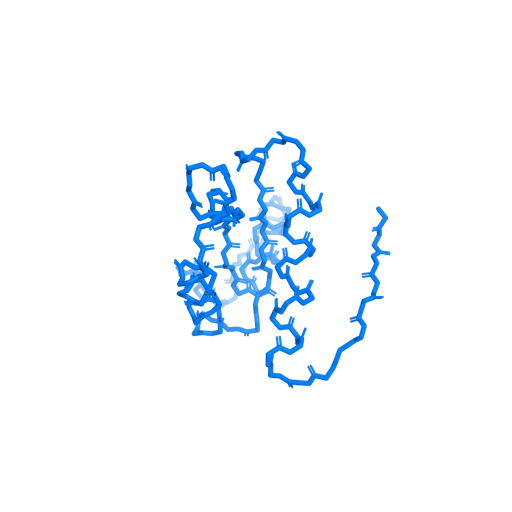0 79.56 94 ALA A CA 1
ATOM 674 C C . ALA A 1 94 ? -4.686 4.341 19.216 1.00 79.56 94 ALA A C 1
ATOM 676 O O . ALA A 1 94 ? -3.990 3.490 18.651 1.00 79.56 94 ALA A O 1
ATOM 677 N N . PRO A 1 95 ? -5.565 5.116 18.550 1.00 71.12 95 PRO A N 1
ATOM 678 C CA . PRO A 1 95 ? -5.711 5.070 17.100 1.00 71.12 95 PRO A CA 1
ATOM 679 C C . PRO A 1 95 ? -4.378 5.331 16.407 1.00 71.12 95 PRO A C 1
ATOM 681 O O . PRO A 1 95 ? -3.586 6.163 16.870 1.00 71.12 95 PRO A O 1
ATOM 684 N N . LEU A 1 96 ? -4.145 4.652 15.285 1.00 73.81 96 LEU A N 1
ATOM 685 C CA . LEU A 1 96 ? -2.957 4.904 14.480 1.00 73.81 96 LEU A CA 1
ATOM 686 C C . LEU A 1 96 ? -3.043 6.331 13.916 1.00 73.81 96 LEU A C 1
ATOM 688 O O . LEU A 1 96 ? -4.059 6.714 13.329 1.00 73.81 96 LEU A O 1
ATOM 692 N N . ARG A 1 97 ? -1.990 7.122 14.135 1.00 63.03 97 ARG A N 1
ATOM 693 C CA . ARG A 1 97 ? -1.871 8.502 13.647 1.00 63.03 97 ARG A CA 1
ATOM 694 C C . ARG A 1 97 ? -1.079 8.557 12.351 1.00 63.03 97 ARG A C 1
ATOM 696 O O . ARG A 1 97 ? -0.078 7.813 12.252 1.00 63.03 97 ARG A O 1
#